Protein AF-A0A6I1W3P0-F1 (afdb_monomer_lite)

Radius of gyration: 15.03 Å; chains: 1; bounding box: 36×30×39 Å

Foldseek 3Di:
DPDDLQFAEEEEAQQQPQQQQQCAAPNDPDDSVPRQGNNNVSCVSSPPNYYYHYAHLAFLDPPVVVLVVVQVVDPPDRRGDGDPDPNVVSNVVSVVSCVVTPYYDYDHDHGRD

Sequence (113 aa):
LPLNKQTRIALVGPLANSKVDMLGSWSGAGVPAQSVTVYEGLQKAMGQQGSVTYARGANISDDPKIAEYLNHINTGGIDVNNDPRPAQTMIDEAVKAAQHADVVVAVVGESRG

pLDDT: mean 94.46, std 6.88, range [60.25, 98.88]

Secondary structure (DSSP, 8-state):
-PPPTT-EEEEESTTTT-TTGGG-TT-TT--GGGSPPHHHHHHHHHTTTSEEEEE--S-S-S-HHHHHHHHHTSTT--S-----S-HHHHHHHHHHHHHT-SEEEE--S----

Structure (mmCIF, N/CA/C/O backbone):
data_AF-A0A6I1W3P0-F1
#
_entry.id   AF-A0A6I1W3P0-F1
#
loop_
_atom_site.group_PDB
_atom_site.id
_atom_site.type_symbol
_atom_site.label_atom_id
_atom_site.label_alt_id
_atom_site.label_comp_id
_atom_site.label_asym_id
_atom_site.label_entity_id
_atom_site.label_seq_id
_atom_site.pdbx_PDB_ins_code
_atom_site.Cartn_x
_atom_site.Cartn_y
_atom_site.Cartn_z
_atom_site.occupancy
_atom_site.B_iso_or_equiv
_atom_site.auth_seq_id
_atom_site.auth_comp_id
_atom_site.auth_asym_id
_atom_site.auth_atom_id
_atom_site.pdbx_PDB_model_num
ATOM 1 N N . LEU A 1 1 ? -14.802 12.479 5.085 1.00 87.69 1 LEU A N 1
ATOM 2 C CA . LEU A 1 1 ? -13.499 13.070 5.471 1.00 87.69 1 LEU A CA 1
ATOM 3 C C . LEU A 1 1 ? -13.756 14.330 6.289 1.00 87.69 1 LEU A C 1
ATOM 5 O O . LEU A 1 1 ? -14.740 14.997 5.975 1.00 87.69 1 LEU A O 1
ATOM 9 N N . PRO A 1 2 ? -12.914 14.653 7.292 1.00 94.38 2 PRO A N 1
ATOM 10 C CA . PRO A 1 2 ? -11.742 13.893 7.775 1.00 94.38 2 PRO A CA 1
ATOM 11 C C . PRO A 1 2 ? -12.123 12.590 8.515 1.00 94.38 2 PRO A C 1
ATOM 13 O O . PRO A 1 2 ? -13.305 12.343 8.739 1.00 94.38 2 PRO A O 1
ATOM 16 N N . LEU A 1 3 ? -11.145 11.725 8.824 1.00 96.25 3 LEU A N 1
ATOM 17 C CA . LEU A 1 3 ? -11.347 10.500 9.620 1.00 96.25 3 LEU A CA 1
ATOM 18 C C . LEU A 1 3 ? -11.188 10.787 11.122 1.00 96.25 3 LEU A C 1
ATOM 20 O O . LEU A 1 3 ? -10.333 11.582 11.513 1.00 96.25 3 LEU A O 1
ATOM 24 N N . ASN A 1 4 ? -11.968 10.102 11.964 1.00 96.19 4 ASN A N 1
ATOM 25 C CA . ASN A 1 4 ? -11.809 10.159 13.421 1.00 96.19 4 ASN A CA 1
ATOM 26 C C . ASN A 1 4 ? -10.594 9.338 13.870 1.00 96.19 4 ASN A C 1
ATOM 28 O O . ASN A 1 4 ? -10.361 8.242 13.357 1.00 96.19 4 ASN A O 1
ATOM 32 N N . LYS A 1 5 ? -9.862 9.814 14.884 1.00 95.06 5 LYS A N 1
ATOM 33 C CA . LYS A 1 5 ? -8.653 9.135 15.383 1.00 95.06 5 LYS A CA 1
ATOM 34 C C . LYS A 1 5 ? -8.914 7.819 16.118 1.00 95.06 5 LYS A C 1
ATOM 36 O O . LYS A 1 5 ? -7.981 7.050 16.286 1.00 95.06 5 LYS A O 1
ATOM 41 N N . GLN A 1 6 ? -10.151 7.545 16.538 1.00 96.88 6 GLN A N 1
ATOM 42 C CA . GLN A 1 6 ? -10.522 6.268 17.161 1.00 96.88 6 GLN A CA 1
ATOM 43 C C . GLN A 1 6 ? -10.966 5.181 16.170 1.00 96.88 6 GLN A C 1
ATOM 45 O O . GLN A 1 6 ? -11.290 4.069 16.575 1.00 96.88 6 GLN A O 1
ATOM 50 N N . THR A 1 7 ? -10.999 5.490 14.874 1.00 97.25 7 THR A N 1
ATOM 51 C CA . THR A 1 7 ? -11.505 4.575 13.841 1.00 97.25 7 THR A CA 1
ATOM 52 C C . THR A 1 7 ? -10.584 3.361 13.669 1.00 97.25 7 THR A C 1
ATOM 54 O O . THR A 1 7 ? -9.358 3.493 13.697 1.00 97.25 7 THR A O 1
ATOM 57 N N . ARG A 1 8 ? -11.155 2.176 13.435 1.00 98.25 8 ARG A N 1
ATOM 58 C CA . ARG A 1 8 ? -10.424 0.999 12.946 1.00 98.25 8 ARG A CA 1
ATOM 59 C C . ARG A 1 8 ? -10.345 1.067 11.427 1.00 98.25 8 ARG A C 1
ATOM 61 O O . ARG A 1 8 ? -11.375 1.094 10.753 1.00 98.25 8 ARG A O 1
ATOM 68 N N . ILE A 1 9 ? -9.135 1.110 10.887 1.00 98.69 9 ILE A N 1
ATOM 69 C CA . ILE A 1 9 ? -8.890 1.285 9.457 1.00 98.69 9 ILE A CA 1
ATOM 70 C C . ILE A 1 9 ? -8.329 -0.011 8.880 1.00 98.69 9 ILE A C 1
ATOM 72 O O . ILE A 1 9 ? -7.295 -0.493 9.340 1.00 98.69 9 ILE A O 1
ATOM 76 N N . ALA A 1 10 ? -8.959 -0.526 7.825 1.00 98.81 10 ALA A N 1
ATOM 77 C CA . ALA A 1 10 ? -8.309 -1.466 6.920 1.00 98.81 10 ALA A CA 1
ATOM 78 C C . ALA A 1 10 ? -7.570 -0.662 5.846 1.00 98.81 10 ALA A C 1
ATOM 80 O O . ALA A 1 10 ? -8.194 0.009 5.022 1.00 98.81 10 ALA A O 1
ATOM 81 N N . LEU A 1 11 ? -6.241 -0.693 5.880 1.00 98.81 11 LEU A N 1
ATOM 82 C CA . LEU A 1 11 ? -5.400 -0.076 4.864 1.00 98.81 11 LEU A CA 1
ATOM 83 C C . LEU A 1 11 ? -5.055 -1.133 3.818 1.00 98.81 11 LEU A C 1
ATOM 85 O O . LEU A 1 11 ? -4.336 -2.085 4.119 1.00 98.81 11 LEU A O 1
ATOM 89 N N . VAL A 1 12 ? -5.587 -0.979 2.610 1.00 98.88 12 VAL A N 1
ATOM 90 C CA . VAL A 1 12 ? -5.514 -2.007 1.566 1.00 98.88 12 VAL A CA 1
ATOM 91 C C . VAL A 1 12 ? -4.802 -1.470 0.338 1.00 98.88 12 VAL A C 1
ATOM 93 O O . VAL A 1 12 ? -5.143 -0.392 -0.134 1.00 98.88 12 VAL A O 1
ATOM 96 N N . GLY A 1 13 ? -3.862 -2.224 -0.223 1.00 98.56 13 GLY A N 1
ATOM 97 C CA . GLY A 1 13 ? -3.320 -1.951 -1.556 1.00 98.56 13 GLY A CA 1
ATOM 98 C C . GLY A 1 13 ? -1.796 -2.061 -1.648 1.00 98.56 13 GLY A C 1
ATOM 99 O O . GLY A 1 13 ? -1.097 -1.876 -0.646 1.00 98.56 13 GLY A O 1
ATOM 100 N N . PRO A 1 14 ? -1.260 -2.327 -2.854 1.00 97.88 14 PRO A N 1
ATOM 101 C CA . PRO A 1 14 ? 0.164 -2.595 -3.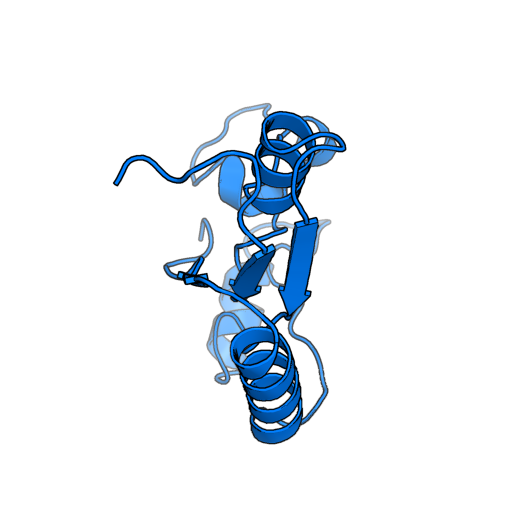065 1.00 97.88 14 PRO A CA 1
ATOM 102 C C . PRO A 1 14 ? 1.069 -1.400 -2.741 1.00 97.88 14 PRO A C 1
ATOM 104 O O . PRO A 1 14 ? 2.236 -1.592 -2.408 1.00 97.88 14 PRO A O 1
ATOM 107 N N . LEU A 1 15 ? 0.537 -0.176 -2.803 1.00 98.00 15 LEU A N 1
ATOM 108 C CA . LEU A 1 15 ? 1.289 1.057 -2.559 1.00 98.00 15 LEU A CA 1
ATOM 109 C C . LEU A 1 15 ? 1.239 1.515 -1.095 1.00 98.00 15 LEU A C 1
ATOM 111 O O . LEU A 1 15 ? 1.981 2.416 -0.708 1.00 98.00 15 LEU A O 1
ATOM 115 N N . ALA A 1 16 ? 0.400 0.894 -0.257 1.00 98.31 16 ALA A N 1
ATOM 116 C CA . ALA A 1 16 ? 0.180 1.327 1.124 1.00 98.31 16 ALA A CA 1
ATOM 117 C C . ALA A 1 16 ? 1.469 1.375 1.954 1.00 98.31 16 ALA A C 1
ATOM 119 O O . ALA A 1 16 ? 1.615 2.244 2.814 1.00 98.31 16 ALA A O 1
ATOM 120 N N . ASN A 1 17 ? 2.407 0.462 1.686 1.00 97.25 17 ASN A N 1
ATOM 121 C CA . ASN A 1 17 ? 3.680 0.380 2.393 1.00 97.25 17 ASN A CA 1
ATOM 122 C C . ASN A 1 17 ? 4.905 0.401 1.460 1.00 97.25 17 ASN A C 1
ATOM 124 O O . ASN A 1 17 ? 5.951 -0.149 1.803 1.00 97.25 17 ASN A O 1
ATOM 128 N N . SER A 1 18 ? 4.791 1.020 0.280 1.00 96.19 18 SER A N 1
ATOM 129 C CA . SER A 1 18 ? 5.926 1.147 -0.639 1.00 96.19 18 SER A CA 1
ATOM 130 C C . SER A 1 18 ? 6.757 2.386 -0.321 1.00 96.19 18 SER A C 1
ATOM 132 O O . SER A 1 18 ? 6.256 3.500 -0.373 1.00 96.19 18 SER A O 1
ATOM 134 N N . LYS A 1 19 ? 8.039 2.204 0.006 1.00 95.56 19 LYS A N 1
ATOM 135 C CA . LYS A 1 19 ? 8.991 3.296 0.287 1.00 95.56 19 LYS A CA 1
ATOM 136 C C . LYS A 1 19 ? 9.498 3.982 -0.979 1.00 95.56 19 LYS A C 1
ATOM 138 O O . LYS A 1 19 ? 9.684 5.199 -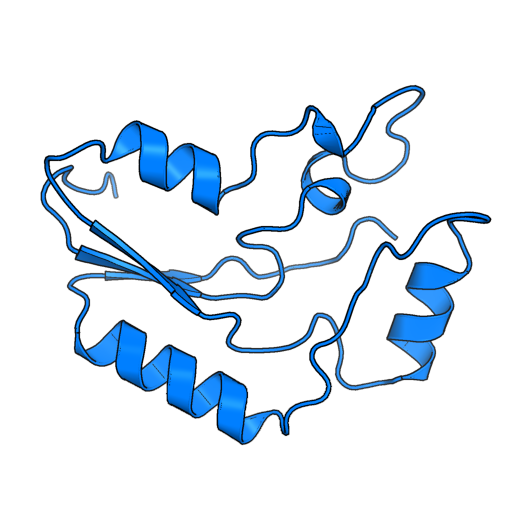0.997 1.00 95.56 19 LYS A O 1
ATOM 143 N N . VAL A 1 20 ? 9.748 3.180 -2.012 1.00 93.69 20 VAL A N 1
ATOM 144 C CA . VAL A 1 20 ? 10.312 3.633 -3.285 1.00 93.69 20 VAL A CA 1
ATOM 145 C C . VAL A 1 20 ? 9.292 4.443 -4.077 1.00 93.69 20 VAL A C 1
ATOM 147 O O . VAL A 1 20 ? 9.638 5.498 -4.600 1.00 93.69 20 VAL A O 1
ATOM 150 N N . ASP A 1 21 ? 8.018 4.042 -4.057 1.00 95.44 21 ASP A N 1
ATOM 151 C CA . ASP A 1 21 ? 6.971 4.749 -4.800 1.00 95.44 21 ASP A CA 1
ATOM 152 C C . ASP A 1 21 ? 6.618 6.112 -4.184 1.00 95.44 21 ASP A C 1
ATOM 154 O O . ASP A 1 21 ? 6.183 7.007 -4.901 1.00 95.44 21 ASP A O 1
ATOM 158 N N . MET A 1 22 ? 6.875 6.334 -2.886 1.00 97.06 22 MET A N 1
ATOM 159 C CA . MET A 1 22 ? 6.672 7.660 -2.270 1.00 97.06 22 MET A CA 1
ATOM 160 C C . MET A 1 22 ? 7.635 8.723 -2.799 1.00 97.06 22 MET A C 1
ATOM 162 O O . MET A 1 22 ? 7.351 9.912 -2.673 1.00 97.06 22 MET A O 1
ATOM 166 N N . LEU A 1 23 ? 8.774 8.317 -3.367 1.00 94.50 23 LEU A N 1
ATOM 167 C CA . LEU A 1 23 ? 9.703 9.254 -3.994 1.00 94.50 23 LEU A CA 1
ATOM 168 C C . LEU A 1 23 ? 9.219 9.722 -5.372 1.00 94.50 23 LEU A C 1
ATOM 170 O O . LEU A 1 23 ? 9.623 10.795 -5.816 1.00 94.50 23 LEU A O 1
ATOM 174 N N . GLY A 1 24 ? 8.387 8.920 -6.042 1.00 93.38 24 GLY A N 1
ATOM 175 C CA . GLY A 1 24 ? 8.011 9.124 -7.436 1.00 93.38 24 GLY A CA 1
ATOM 176 C C . GLY A 1 24 ? 9.175 8.957 -8.423 1.00 93.38 24 GLY A C 1
ATOM 177 O O . GLY A 1 24 ? 10.301 8.583 -8.073 1.00 93.38 24 GLY A O 1
ATOM 178 N N . SER A 1 25 ? 8.875 9.216 -9.696 1.00 91.19 25 SER A N 1
ATOM 179 C CA . SER A 1 25 ? 9.875 9.279 -10.768 1.00 91.19 25 SER A CA 1
ATOM 180 C C . SER A 1 25 ? 10.810 10.485 -10.581 1.00 91.19 25 SER A C 1
ATOM 182 O O . SER A 1 25 ? 10.432 11.470 -9.946 1.00 91.19 25 SER A O 1
ATOM 184 N N . TRP A 1 26 ? 12.012 10.442 -11.168 1.00 91.56 26 TRP A N 1
ATOM 185 C CA . TRP A 1 26 ? 12.962 11.571 -11.168 1.00 91.56 26 TRP A CA 1
ATOM 186 C C . TRP A 1 26 ? 13.337 12.102 -9.772 1.00 91.56 26 TRP A C 1
ATOM 188 O O . TRP A 1 26 ? 13.582 13.292 -9.582 1.00 91.56 26 TRP A O 1
ATOM 198 N N . SER A 1 27 ? 13.458 11.208 -8.790 1.00 91.69 27 SER A N 1
ATOM 199 C CA . SER A 1 27 ? 13.700 11.545 -7.380 1.00 91.69 27 SER A CA 1
ATOM 200 C C . SER A 1 27 ? 15.114 12.053 -7.045 1.00 91.69 27 SER A C 1
ATOM 202 O O . SER A 1 27 ? 15.458 12.191 -5.869 1.00 91.69 27 SER A O 1
ATOM 204 N N . GLY A 1 28 ? 15.966 12.300 -8.046 1.00 92.00 28 GLY A N 1
ATOM 205 C CA . GLY A 1 28 ? 17.355 12.727 -7.858 1.00 92.00 28 GLY A CA 1
ATOM 206 C C . GLY A 1 28 ? 18.134 11.783 -6.934 1.00 92.00 28 GLY A C 1
ATOM 207 O O . GLY A 1 28 ? 18.135 10.573 -7.131 1.00 92.00 28 GLY A O 1
ATOM 208 N N . ALA A 1 29 ? 18.769 12.340 -5.901 1.00 93.44 29 ALA A N 1
ATOM 209 C CA . ALA A 1 29 ? 19.515 11.587 -4.887 1.00 93.44 29 ALA A CA 1
ATOM 210 C C . ALA A 1 29 ? 18.645 11.089 -3.708 1.00 93.44 29 ALA A C 1
ATOM 212 O O . ALA A 1 29 ? 19.169 10.809 -2.630 1.00 93.44 29 ALA A O 1
ATOM 213 N N . GLY A 1 30 ? 17.319 11.028 -3.875 1.00 93.06 30 GLY A N 1
ATOM 214 C CA . GLY A 1 30 ? 16.404 10.536 -2.846 1.00 93.06 30 GLY A CA 1
ATOM 215 C C . GLY A 1 30 ? 16.715 9.096 -2.425 1.00 93.06 30 GLY A C 1
ATOM 216 O O . GLY A 1 30 ? 16.984 8.237 -3.262 1.00 93.06 30 GLY A O 1
ATOM 217 N N . VAL A 1 31 ? 16.653 8.823 -1.119 1.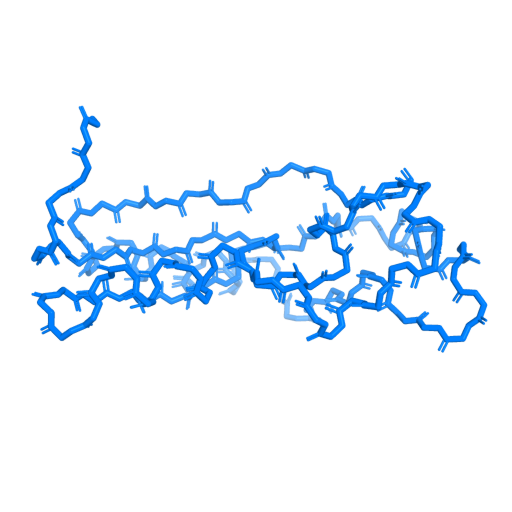00 93.12 31 VAL A N 1
ATOM 218 C CA . VAL A 1 31 ? 16.922 7.497 -0.542 1.00 93.12 31 VAL A CA 1
ATOM 219 C C . VAL A 1 31 ? 15.595 6.867 -0.101 1.00 93.12 31 VAL A C 1
ATOM 221 O O . VAL A 1 31 ? 15.024 7.339 0.883 1.00 93.12 31 VAL A O 1
ATOM 224 N N . PRO A 1 32 ? 15.101 5.788 -0.748 1.00 92.69 32 PRO A N 1
ATOM 225 C CA . PRO A 1 32 ? 13.783 5.211 -0.453 1.00 92.69 32 PRO A CA 1
ATOM 226 C C . PRO A 1 32 ? 13.553 4.903 1.027 1.00 92.69 32 PRO A C 1
ATOM 228 O O . PRO A 1 32 ? 12.488 5.181 1.568 1.00 92.69 32 PRO A O 1
ATOM 231 N N . ALA A 1 33 ? 14.574 4.387 1.716 1.00 94.25 33 ALA A N 1
ATOM 232 C CA . ALA A 1 33 ? 14.488 4.048 3.134 1.00 94.25 33 ALA A CA 1
ATOM 233 C C . ALA A 1 33 ? 14.131 5.246 4.044 1.00 94.25 33 ALA A C 1
ATOM 235 O O . ALA A 1 33 ? 13.647 5.035 5.155 1.00 94.25 33 ALA A O 1
ATOM 236 N N . GLN A 1 34 ? 14.340 6.484 3.581 1.00 97.06 34 GLN A N 1
ATOM 237 C CA . GLN A 1 34 ? 14.027 7.716 4.314 1.00 97.06 34 GLN A CA 1
ATOM 238 C C . GLN A 1 34 ? 12.592 8.221 4.084 1.00 97.06 34 GLN A C 1
ATOM 240 O O . GLN A 1 34 ? 12.139 9.098 4.820 1.00 97.06 34 GLN A O 1
ATOM 245 N N . SER A 1 35 ? 11.862 7.680 3.105 1.00 97.44 35 SER A N 1
ATOM 246 C CA . SER A 1 35 ? 10.455 8.019 2.863 1.00 97.44 35 SER A CA 1
ATOM 247 C C . SER A 1 35 ? 9.561 7.561 4.015 1.00 97.44 35 SER A C 1
ATOM 249 O O . SER A 1 35 ? 9.815 6.525 4.621 1.00 97.44 35 SER A O 1
ATOM 251 N N . VAL A 1 36 ? 8.464 8.274 4.276 1.00 98.50 36 VAL A N 1
ATOM 252 C CA . VAL A 1 36 ? 7.376 7.795 5.146 1.00 98.50 36 VAL A CA 1
ATOM 253 C C . VAL A 1 36 ? 6.275 7.227 4.256 1.00 98.50 36 VAL A C 1
ATOM 255 O O . VAL A 1 36 ? 5.759 7.946 3.404 1.00 98.50 36 VAL A O 1
ATOM 258 N N . THR A 1 37 ? 5.923 5.953 4.426 1.00 98.62 37 THR A N 1
ATOM 259 C CA . THR A 1 37 ? 4.835 5.329 3.652 1.00 98.62 37 THR A CA 1
ATOM 260 C C . THR A 1 37 ? 3.467 5.795 4.147 1.00 98.62 37 THR A C 1
ATOM 262 O O . THR A 1 37 ? 3.335 6.312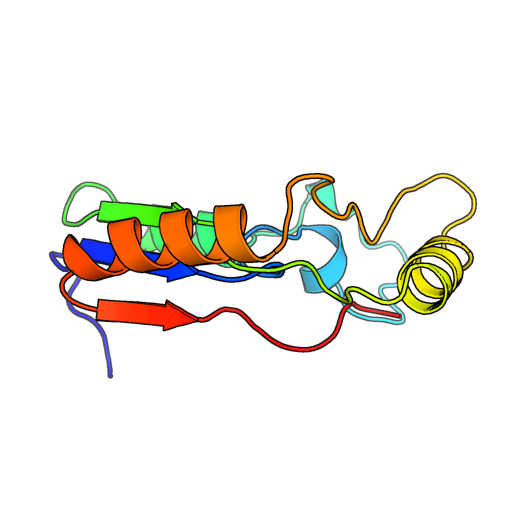 5.261 1.00 98.62 37 THR A O 1
ATOM 265 N N . VAL A 1 38 ? 2.414 5.573 3.352 1.00 98.56 38 VAL A N 1
ATOM 266 C CA . VAL A 1 38 ? 1.034 5.841 3.795 1.00 98.56 38 VAL A CA 1
ATOM 267 C C . VAL A 1 38 ? 0.711 5.051 5.067 1.00 98.56 38 VAL A C 1
ATOM 269 O O . VAL A 1 38 ? 0.131 5.605 5.999 1.00 98.56 38 VAL A O 1
ATOM 272 N N . TYR A 1 39 ? 1.138 3.789 5.145 1.00 98.62 39 TYR A N 1
ATOM 273 C CA . TYR A 1 39 ? 0.978 2.940 6.324 1.00 98.62 39 TYR A CA 1
ATOM 274 C C . TYR A 1 39 ? 1.660 3.519 7.563 1.00 98.62 39 TYR A C 1
ATOM 276 O O . TYR A 1 39 ? 1.009 3.678 8.594 1.00 98.62 39 TYR A O 1
ATOM 284 N N . GLU A 1 40 ? 2.934 3.896 7.463 1.00 98.69 40 GLU A N 1
ATOM 285 C CA . GLU A 1 40 ? 3.683 4.476 8.583 1.00 98.69 40 GLU A CA 1
ATOM 286 C C . GLU A 1 40 ? 3.096 5.816 9.032 1.00 98.69 40 GLU A C 1
ATOM 288 O O . GLU A 1 40 ? 2.929 6.063 10.230 1.00 98.69 40 GLU A O 1
ATOM 293 N N . GLY A 1 41 ? 2.751 6.680 8.073 1.00 98.38 41 GLY A N 1
ATOM 294 C CA . GLY A 1 41 ? 2.130 7.972 8.342 1.00 98.38 41 GLY A CA 1
ATOM 295 C C . GLY A 1 41 ? 0.785 7.816 9.049 1.00 98.38 41 GLY A C 1
ATOM 296 O O . GLY A 1 41 ? 0.526 8.502 10.041 1.00 98.38 41 GLY A O 1
ATOM 297 N N . LEU A 1 42 ? -0.045 6.876 8.590 1.00 97.94 42 LEU A N 1
ATOM 298 C CA . LEU A 1 42 ? -1.356 6.621 9.176 1.00 97.94 42 LEU A CA 1
ATOM 299 C C . LEU A 1 42 ? -1.244 5.980 10.562 1.00 97.94 42 LEU A C 1
ATOM 301 O O . LEU A 1 42 ? -1.905 6.444 11.488 1.00 97.94 42 LEU A O 1
ATOM 305 N N . GLN A 1 43 ? -0.363 4.993 10.750 1.00 97.62 43 GLN A N 1
ATOM 306 C CA . GLN A 1 43 ? -0.088 4.432 12.077 1.00 97.62 43 GLN A CA 1
ATOM 307 C C . GLN A 1 43 ? 0.362 5.511 13.066 1.00 97.62 43 GLN A C 1
ATOM 309 O O . GLN A 1 43 ? -0.169 5.598 14.175 1.00 97.62 43 GLN A O 1
ATOM 314 N N . LYS A 1 44 ? 1.285 6.387 12.651 1.00 97.81 44 LYS A N 1
ATOM 315 C CA . LYS A 1 44 ? 1.757 7.499 13.483 1.00 97.81 44 LYS A CA 1
ATOM 316 C C . LYS A 1 44 ? 0.640 8.494 13.810 1.00 97.81 44 LYS A C 1
ATOM 318 O O . LYS A 1 44 ? 0.565 8.968 14.941 1.00 97.81 44 LYS A O 1
ATOM 323 N N . ALA A 1 45 ? -0.221 8.819 12.845 1.00 96.81 45 ALA A N 1
ATOM 324 C CA . ALA A 1 45 ? -1.315 9.773 13.029 1.00 96.81 45 ALA A CA 1
ATOM 325 C C . ALA A 1 45 ? -2.422 9.254 13.965 1.00 96.81 45 ALA A C 1
ATOM 327 O O . ALA A 1 45 ? -2.987 10.039 14.736 1.00 96.81 45 ALA A O 1
ATOM 328 N N . MET A 1 46 ? -2.712 7.949 13.901 1.00 96.38 46 MET A N 1
ATOM 329 C CA . MET A 1 46 ? -3.709 7.274 14.741 1.00 96.38 46 MET A CA 1
ATOM 330 C C . MET A 1 46 ? -3.195 7.024 16.165 1.00 96.38 46 MET A C 1
ATOM 332 O O . MET A 1 46 ? -3.967 7.085 17.126 1.00 96.38 46 MET A O 1
ATOM 336 N N . GLY A 1 47 ? -1.888 6.789 16.323 1.00 94.75 47 GLY A N 1
ATOM 337 C CA . GLY A 1 47 ? -1.276 6.521 17.622 1.00 94.75 47 GLY A CA 1
ATOM 338 C C . GLY A 1 47 ? -1.953 5.342 18.327 1.00 94.75 47 GLY A C 1
ATOM 339 O O . GLY A 1 47 ? -2.205 4.311 17.717 1.00 94.75 47 GLY A O 1
ATOM 340 N N . GLN A 1 48 ? -2.269 5.506 19.613 1.00 95.44 48 GLN A N 1
ATOM 341 C CA . GLN A 1 48 ? -2.971 4.489 20.413 1.00 95.44 48 GLN A CA 1
ATOM 342 C C . GLN A 1 48 ? -4.502 4.647 20.404 1.00 95.44 48 GLN A C 1
ATOM 344 O O . GLN A 1 48 ? -5.196 3.897 21.084 1.00 95.44 48 GLN A O 1
ATOM 349 N N . GLN A 1 49 ? -5.042 5.652 19.705 1.00 96.25 49 GLN A N 1
ATOM 350 C CA . GLN A 1 49 ? -6.471 5.980 19.777 1.00 96.25 49 GLN A CA 1
ATOM 351 C C . GLN A 1 49 ? -7.321 5.083 18.879 1.00 96.25 49 GLN A C 1
ATOM 353 O O . GLN A 1 49 ? -8.447 4.756 19.246 1.00 96.25 49 GLN A O 1
ATOM 358 N N . GLY A 1 50 ? -6.782 4.682 17.731 1.00 96.56 50 GLY A N 1
ATOM 359 C CA . GLY A 1 50 ? -7.416 3.762 16.794 1.00 96.56 50 GLY A CA 1
ATOM 360 C C . GLY A 1 50 ? -6.423 2.715 16.310 1.00 96.56 50 GLY A C 1
ATOM 361 O O . GLY A 1 50 ? -5.350 2.542 16.885 1.00 96.56 50 GLY A O 1
ATOM 362 N N . SER A 1 51 ? -6.780 1.994 15.252 1.00 97.50 51 SER A N 1
ATOM 363 C CA . SER A 1 51 ? -5.950 0.901 14.737 1.00 97.50 51 SER A CA 1
ATOM 364 C C . SER A 1 51 ? -5.902 0.905 13.218 1.00 97.50 51 SER A C 1
ATOM 366 O O . SER A 1 51 ? -6.850 1.321 12.555 1.00 97.50 51 SER A O 1
ATOM 368 N N . VAL A 1 52 ? -4.776 0.446 12.677 1.00 98.31 52 VAL A N 1
ATOM 369 C CA . VAL A 1 52 ? -4.555 0.292 11.240 1.00 98.31 52 VAL A CA 1
ATOM 370 C C . VAL A 1 52 ? -4.161 -1.156 10.985 1.00 98.31 52 VAL A C 1
ATOM 372 O O . VAL A 1 52 ? -3.084 -1.588 11.395 1.00 98.31 52 VAL A O 1
ATOM 375 N N . THR A 1 53 ? -5.028 -1.901 10.309 1.00 98.44 53 THR A N 1
ATOM 376 C CA . THR A 1 53 ? -4.751 -3.256 9.828 1.00 98.44 53 THR A CA 1
ATOM 377 C C . THR A 1 53 ? -4.382 -3.172 8.357 1.00 98.44 53 THR A C 1
ATOM 379 O O . THR A 1 53 ? -5.191 -2.745 7.538 1.00 98.44 53 THR A O 1
ATOM 382 N N . TYR A 1 54 ? -3.152 -3.555 8.023 1.00 98.56 54 TYR A N 1
ATOM 383 C CA . TYR A 1 54 ? -2.680 -3.578 6.643 1.00 98.56 54 TYR A CA 1
ATOM 384 C C . TYR A 1 54 ? -2.978 -4.926 5.981 1.00 98.56 54 TYR A C 1
ATOM 386 O O . TYR A 1 54 ? -2.735 -5.975 6.575 1.00 98.56 54 TYR A O 1
ATOM 394 N N . ALA A 1 55 ? -3.456 -4.882 4.740 1.00 98.56 55 ALA A N 1
ATOM 395 C CA . ALA A 1 55 ? -3.519 -6.025 3.839 1.00 98.56 55 ALA A CA 1
ATOM 396 C C . ALA A 1 55 ? -3.066 -5.592 2.442 1.00 98.56 55 ALA A C 1
ATOM 398 O O . ALA A 1 55 ? -3.425 -4.514 1.968 1.00 98.56 55 ALA A O 1
ATOM 399 N N . ARG A 1 56 ? -2.294 -6.431 1.749 1.00 98.31 56 ARG A N 1
ATOM 400 C CA . ARG A 1 56 ? -1.780 -6.059 0.425 1.00 98.31 56 ARG A CA 1
ATOM 401 C C . ARG A 1 56 ? -2.904 -5.934 -0.609 1.00 98.31 56 ARG A C 1
ATOM 403 O O . ARG A 1 56 ? -2.913 -4.993 -1.395 1.00 98.31 56 ARG A O 1
ATOM 410 N N . GLY A 1 57 ? -3.861 -6.863 -0.587 1.00 98.50 57 GLY A N 1
ATOM 411 C CA . GLY A 1 57 ? -5.025 -6.897 -1.481 1.00 98.50 57 GLY A CA 1
ATOM 412 C C . GLY A 1 57 ? -4.711 -7.354 -2.905 1.00 98.50 57 GLY A C 1
ATOM 413 O O . GLY A 1 57 ? -5.352 -8.275 -3.396 1.00 98.50 57 GLY A O 1
ATOM 414 N N . ALA A 1 58 ? -3.711 -6.752 -3.549 1.00 98.31 58 ALA A N 1
ATOM 415 C CA . ALA A 1 58 ? -3.288 -7.084 -4.906 1.00 98.31 58 ALA A CA 1
ATOM 416 C C . ALA A 1 58 ? -1.805 -6.754 -5.135 1.00 98.31 58 ALA A C 1
ATOM 418 O O . ALA A 1 58 ? -1.170 -6.050 -4.346 1.00 98.31 58 ALA A O 1
ATOM 419 N N . ASN A 1 59 ? -1.262 -7.241 -6.245 1.00 97.88 59 ASN A N 1
ATOM 420 C CA . ASN A 1 59 ? 0.013 -6.782 -6.788 1.00 97.88 59 ASN A CA 1
ATOM 421 C C . ASN A 1 59 ? -0.145 -5.462 -7.562 1.00 97.88 59 ASN A C 1
ATOM 423 O O . ASN A 1 59 ? -1.265 -5.015 -7.797 1.00 97.88 59 ASN A O 1
ATOM 427 N N . ILE A 1 60 ? 0.973 -4.823 -7.942 1.00 96.19 60 ILE A N 1
ATOM 428 C CA . ILE A 1 60 ? 0.941 -3.631 -8.819 1.00 96.19 60 ILE A CA 1
ATOM 429 C C . ILE A 1 60 ? 0.380 -4.003 -10.194 1.00 96.19 60 ILE A C 1
ATOM 431 O O . ILE A 1 60 ? -0.419 -3.273 -10.771 1.00 96.19 60 ILE A O 1
ATOM 435 N N . SER A 1 61 ? 0.794 -5.161 -10.700 1.00 94.50 61 SER A N 1
ATOM 436 C CA . SER A 1 61 ? 0.266 -5.779 -11.909 1.00 94.50 61 SER A CA 1
ATOM 437 C C . SER A 1 61 ? 0.403 -7.293 -11.795 1.00 94.50 61 SER A C 1
ATOM 439 O O . SER A 1 61 ? 1.393 -7.777 -11.239 1.00 94.50 61 SER A O 1
ATOM 441 N N . ASP A 1 62 ? -0.569 -8.023 -12.339 1.00 92.62 62 ASP A N 1
ATOM 442 C CA . ASP A 1 62 ? -0.509 -9.480 -12.499 1.00 92.62 62 ASP A CA 1
ATOM 443 C C . ASP A 1 62 ? 0.228 -9.893 -13.786 1.00 92.62 62 ASP A C 1
ATOM 445 O O . ASP A 1 62 ? 0.546 -11.068 -13.963 1.00 92.62 62 ASP A O 1
ATOM 449 N N . ASP A 1 63 ? 0.527 -8.943 -14.684 1.00 95.12 63 ASP A N 1
ATOM 450 C CA . ASP A 1 63 ? 1.357 -9.207 -15.860 1.00 95.12 63 ASP A CA 1
ATOM 451 C C . ASP A 1 63 ? 2.843 -9.227 -15.453 1.00 95.12 63 ASP A C 1
ATOM 453 O O . ASP A 1 63 ? 3.405 -8.175 -15.109 1.00 95.12 63 ASP A O 1
ATOM 457 N N . PRO A 1 64 ? 3.520 -10.392 -15.514 1.00 91.62 64 PRO A N 1
ATOM 458 C CA . PRO A 1 64 ? 4.923 -10.498 -15.135 1.00 91.62 64 PRO A CA 1
ATOM 459 C C . PRO A 1 64 ? 5.833 -9.629 -16.008 1.00 91.62 64 PRO A C 1
ATOM 461 O O . PRO A 1 64 ? 6.857 -9.170 -15.514 1.00 91.62 64 PRO A O 1
ATOM 464 N N . LYS A 1 65 ? 5.457 -9.338 -17.262 1.00 94.25 65 LYS A N 1
ATOM 465 C CA . LYS A 1 65 ? 6.251 -8.475 -18.149 1.00 94.25 65 LYS A CA 1
ATOM 466 C C . LYS A 1 65 ? 6.227 -7.022 -17.695 1.00 94.25 65 LYS A C 1
ATOM 468 O O . LYS A 1 65 ? 7.229 -6.329 -17.832 1.00 94.25 65 LYS A O 1
ATOM 473 N N . ILE A 1 66 ? 5.105 -6.561 -17.135 1.00 94.00 66 ILE A N 1
ATOM 474 C CA . ILE A 1 66 ? 5.013 -5.217 -16.552 1.00 94.00 66 ILE A CA 1
ATOM 475 C C . ILE A 1 66 ? 5.884 -5.146 -15.296 1.00 94.00 66 ILE A C 1
ATOM 477 O O . ILE A 1 66 ? 6.667 -4.212 -15.151 1.00 94.00 66 ILE A O 1
ATOM 481 N N . ALA A 1 67 ? 5.804 -6.143 -14.411 1.00 91.50 67 ALA A N 1
ATOM 482 C CA . ALA A 1 67 ? 6.642 -6.181 -13.211 1.00 91.50 67 ALA A CA 1
ATOM 483 C C . ALA A 1 67 ? 8.143 -6.272 -13.546 1.00 91.50 67 ALA A C 1
ATOM 485 O O . ALA A 1 67 ? 8.960 -5.611 -12.907 1.00 91.50 67 ALA A O 1
ATOM 486 N N . GLU A 1 68 ? 8.515 -7.057 -14.559 1.00 91.31 68 GLU A N 1
ATOM 487 C CA . GLU A 1 68 ? 9.889 -7.144 -15.063 1.00 91.31 68 GLU A CA 1
ATOM 488 C C . GLU A 1 68 ? 10.360 -5.801 -15.633 1.00 91.31 68 GLU A C 1
ATOM 490 O O . GLU A 1 68 ? 11.424 -5.315 -15.250 1.00 91.31 68 GLU A O 1
ATOM 495 N N . TYR A 1 69 ? 9.542 -5.159 -16.473 1.00 92.19 69 TYR A N 1
ATOM 496 C CA . TYR A 1 69 ? 9.836 -3.838 -17.026 1.00 92.19 69 TYR A CA 1
ATOM 497 C C . TYR A 1 69 ? 10.073 -2.793 -15.926 1.00 92.19 69 TYR A C 1
ATOM 499 O O . TYR A 1 69 ? 11.081 -2.088 -15.953 1.00 92.19 69 TYR A O 1
ATOM 507 N N . LEU A 1 70 ? 9.189 -2.732 -14.925 1.00 91.88 70 LEU A N 1
ATOM 508 C CA . LEU A 1 70 ? 9.291 -1.773 -13.818 1.00 91.88 70 LEU A CA 1
ATOM 509 C C . LEU A 1 70 ? 10.537 -2.009 -12.950 1.00 91.88 70 LEU A C 1
ATOM 511 O O . LEU A 1 70 ? 11.110 -1.061 -12.421 1.00 91.88 70 LEU A O 1
ATOM 515 N N . ASN A 1 71 ? 11.004 -3.255 -12.841 1.00 91.38 71 ASN A N 1
ATOM 516 C CA . ASN A 1 71 ? 12.233 -3.584 -12.118 1.00 91.38 71 ASN A CA 1
ATOM 517 C C . ASN A 1 71 ? 13.511 -3.388 -12.948 1.00 91.38 71 ASN A C 1
ATOM 519 O O . ASN A 1 71 ? 14.596 -3.296 -12.379 1.00 91.38 71 ASN A O 1
ATOM 523 N N . HIS A 1 72 ? 13.413 -3.288 -14.275 1.00 85.19 72 HIS A N 1
ATOM 524 C CA . HIS A 1 72 ? 14.578 -3.115 -15.145 1.00 85.19 72 HIS A CA 1
ATOM 525 C C . HIS A 1 72 ? 15.240 -1.733 -14.993 1.00 85.19 72 HIS A C 1
ATOM 527 O O . HIS A 1 72 ? 16.439 -1.584 -15.223 1.00 85.19 72 HIS A O 1
ATOM 533 N N . ILE A 1 73 ? 14.475 -0.711 -14.593 1.00 72.12 73 ILE A N 1
ATOM 534 C CA . ILE A 1 73 ? 14.942 0.683 -14.500 1.00 72.12 73 ILE A CA 1
ATOM 535 C C . ILE A 1 73 ? 15.933 0.878 -13.337 1.00 72.12 73 ILE A C 1
ATOM 537 O O . ILE A 1 73 ? 16.804 1.747 -13.399 1.00 72.12 73 ILE A O 1
ATOM 541 N N . ASN A 1 74 ? 15.845 0.057 -12.288 1.00 73.00 74 ASN A N 1
ATOM 542 C CA . ASN A 1 74 ? 16.701 0.155 -11.111 1.00 73.00 74 ASN A CA 1
ATOM 543 C C . ASN A 1 74 ? 17.784 -0.936 -11.116 1.00 73.00 74 ASN A C 1
ATOM 545 O O . ASN A 1 74 ? 17.646 -1.975 -10.470 1.00 73.00 74 ASN A O 1
ATOM 549 N N . THR A 1 75 ? 18.891 -0.698 -11.826 1.00 60.25 75 THR A N 1
ATOM 550 C CA . THR A 1 75 ? 20.067 -1.588 -11.829 1.00 60.25 75 THR A CA 1
ATOM 551 C C . THR A 1 75 ? 20.702 -1.667 -10.435 1.00 60.25 75 THR A C 1
ATOM 553 O O . THR A 1 75 ? 21.625 -0.920 -10.119 1.00 60.25 75 THR A O 1
ATOM 556 N N . GLY A 1 76 ? 20.191 -2.568 -9.592 1.00 65.12 76 GLY A N 1
ATOM 557 C CA . GLY A 1 76 ? 20.661 -2.802 -8.223 1.00 65.12 76 GLY A CA 1
ATO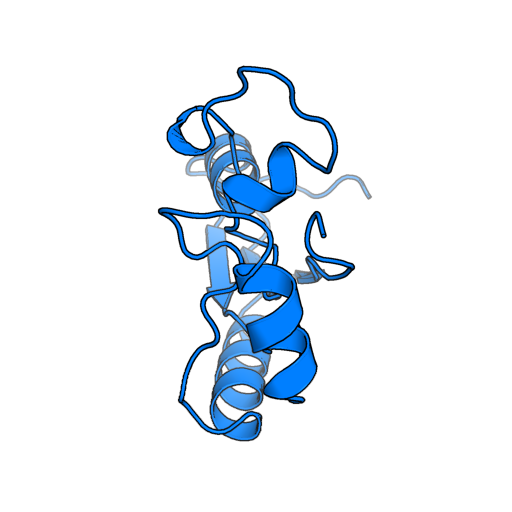M 558 C C . GLY A 1 76 ? 19.560 -2.927 -7.165 1.00 65.12 76 GLY A C 1
ATOM 559 O O . GLY A 1 76 ? 19.881 -3.230 -6.016 1.00 65.12 76 GLY A O 1
ATOM 560 N N . GLY A 1 77 ? 18.285 -2.726 -7.519 1.00 72.75 77 GLY A N 1
ATOM 561 C CA . GLY A 1 77 ? 17.155 -2.827 -6.592 1.00 72.75 77 GLY A CA 1
ATOM 562 C C . GLY A 1 77 ? 15.920 -3.487 -7.207 1.00 72.75 77 GLY A C 1
ATOM 563 O O . GLY A 1 77 ? 15.850 -3.703 -8.411 1.00 72.75 77 GLY A O 1
ATOM 564 N N . ILE A 1 78 ? 14.952 -3.826 -6.355 1.00 81.56 78 ILE A N 1
ATOM 565 C CA . ILE A 1 78 ? 13.628 -4.314 -6.760 1.00 81.56 78 ILE A CA 1
ATOM 566 C C . ILE A 1 78 ? 12.626 -3.232 -6.363 1.00 81.56 78 ILE A C 1
ATOM 568 O O . ILE A 1 78 ? 12.391 -3.024 -5.171 1.00 81.56 78 ILE A O 1
ATOM 572 N N . ASP A 1 79 ? 12.064 -2.544 -7.353 1.00 85.31 79 ASP A N 1
ATOM 573 C CA . ASP A 1 79 ? 11.072 -1.484 -7.150 1.00 85.31 79 ASP A CA 1
ATOM 574 C C . ASP A 1 79 ? 9.676 -2.087 -6.944 1.00 85.31 79 ASP A C 1
ATOM 576 O O . ASP A 1 79 ? 8.956 -1.712 -6.019 1.00 85.31 79 ASP A O 1
ATOM 580 N N . VAL A 1 80 ? 9.327 -3.100 -7.742 1.00 90.62 80 VAL A N 1
ATOM 581 C CA . VAL A 1 80 ? 8.064 -3.837 -7.646 1.00 90.62 80 VAL A CA 1
ATOM 582 C C . VAL A 1 80 ? 8.341 -5.263 -7.190 1.00 90.62 80 VAL A C 1
ATOM 584 O O . VAL A 1 80 ? 8.719 -6.132 -7.974 1.00 90.62 80 VAL A O 1
ATOM 587 N N . ASN A 1 81 ? 8.110 -5.522 -5.905 1.00 88.81 81 ASN A N 1
ATOM 588 C CA . ASN A 1 81 ? 8.174 -6.867 -5.340 1.00 88.81 81 ASN A CA 1
ATOM 589 C C . ASN A 1 81 ? 6.765 -7.458 -5.218 1.00 88.81 81 ASN A C 1
ATOM 591 O O . ASN A 1 81 ? 6.089 -7.242 -4.204 1.00 88.81 81 ASN A O 1
ATOM 595 N N . ASN A 1 82 ? 6.311 -8.152 -6.261 1.00 91.75 82 ASN A N 1
ATOM 596 C CA . ASN A 1 82 ? 5.010 -8.813 -6.280 1.00 91.75 82 ASN A CA 1
ATOM 597 C C . ASN A 1 82 ? 4.967 -9.995 -5.299 1.00 91.75 82 ASN A C 1
ATOM 599 O O . ASN A 1 82 ? 5.882 -10.811 -5.228 1.00 91.75 82 ASN A O 1
ATOM 603 N N . ASP A 1 83 ? 3.874 -10.087 -4.550 1.00 95.81 83 ASP A N 1
ATOM 604 C CA . ASP A 1 83 ? 3.560 -11.237 -3.712 1.00 95.81 83 ASP A CA 1
ATOM 605 C C . ASP A 1 83 ? 3.249 -12.448 -4.616 1.00 95.81 83 ASP A C 1
ATOM 607 O O . ASP A 1 83 ? 2.443 -12.314 -5.543 1.00 95.81 83 ASP A O 1
ATOM 611 N N . PRO A 1 84 ? 3.886 -13.614 -4.393 1.00 95.19 84 PRO A N 1
ATOM 612 C CA . PRO A 1 84 ? 3.705 -14.791 -5.239 1.00 95.19 84 PRO A CA 1
ATOM 613 C C . PRO A 1 84 ? 2.404 -15.553 -4.952 1.00 95.19 84 PRO A C 1
ATOM 615 O O . PRO A 1 84 ? 2.084 -16.502 -5.670 1.00 95.19 84 PRO A O 1
ATOM 618 N N . ARG A 1 85 ? 1.671 -15.207 -3.883 1.00 97.12 85 ARG A N 1
ATOM 619 C CA . ARG A 1 85 ? 0.386 -15.841 -3.568 1.00 97.12 85 ARG A CA 1
ATOM 620 C C . ARG A 1 85 ? -0.627 -15.572 -4.692 1.00 97.12 85 ARG A C 1
ATOM 622 O O . ARG A 1 85 ? -0.587 -14.509 -5.311 1.00 97.12 85 ARG A O 1
ATOM 629 N N . PRO A 1 86 ? -1.587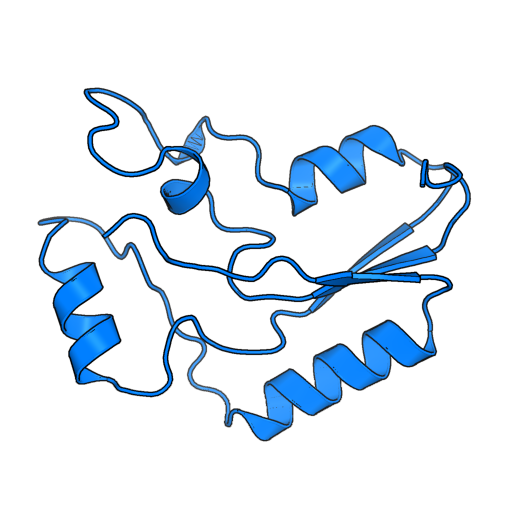 -16.485 -4.933 1.00 97.69 86 PRO A N 1
ATOM 630 C CA . PRO A 1 86 ? -2.679 -16.233 -5.869 1.00 97.69 86 PRO A CA 1
ATOM 631 C C . PRO A 1 86 ? -3.428 -14.938 -5.533 1.00 97.69 86 PRO A C 1
ATOM 633 O O . PRO A 1 86 ? -3.674 -14.657 -4.358 1.00 97.69 86 PRO A O 1
ATOM 636 N N . ALA A 1 87 ? -3.860 -14.196 -6.558 1.00 97.62 87 ALA A N 1
ATOM 637 C CA . ALA A 1 87 ? -4.589 -12.936 -6.383 1.00 97.62 87 ALA A CA 1
ATOM 638 C C . ALA A 1 87 ? -5.781 -13.080 -5.423 1.00 97.62 87 ALA A C 1
ATOM 640 O O . ALA A 1 87 ? -5.942 -12.276 -4.508 1.00 97.62 87 ALA A O 1
ATOM 641 N N . GLN A 1 88 ? -6.548 -14.168 -5.550 1.00 98.38 88 GLN A N 1
ATOM 642 C CA . GLN A 1 88 ? -7.689 -14.429 -4.672 1.00 98.38 88 GLN A CA 1
ATOM 643 C C . GLN A 1 88 ? -7.296 -14.529 -3.189 1.00 98.38 88 GLN A C 1
ATOM 645 O O . GLN A 1 88 ? -8.017 -14.023 -2.341 1.00 98.38 88 GLN A O 1
ATOM 650 N N . THR A 1 89 ? -6.133 -15.099 -2.858 1.00 98.56 89 THR A N 1
ATOM 651 C CA . THR A 1 89 ? -5.660 -15.184 -1.466 1.00 98.56 89 THR A CA 1
ATOM 652 C C . THR A 1 89 ? -5.410 -13.801 -0.866 1.00 98.56 89 THR A C 1
ATOM 654 O O . THR A 1 89 ? -5.753 -13.561 0.291 1.00 98.56 89 THR A O 1
ATOM 657 N N . MET A 1 90 ? -4.835 -12.881 -1.644 1.00 98.56 90 MET A N 1
ATOM 658 C CA . MET A 1 90 ? -4.621 -11.500 -1.202 1.00 98.56 90 MET A CA 1
ATOM 659 C C . MET A 1 90 ? -5.940 -10.726 -1.092 1.00 98.56 90 MET A C 1
ATOM 661 O O . MET A 1 90 ? -6.120 -9.947 -0.154 1.00 98.56 90 MET A O 1
ATOM 665 N N . ILE A 1 91 ? -6.871 -10.967 -2.019 1.00 98.75 91 ILE A N 1
ATOM 666 C CA . ILE A 1 91 ? -8.212 -10.375 -1.998 1.00 98.75 91 ILE A CA 1
ATOM 667 C C . ILE A 1 91 ? -8.970 -10.832 -0.750 1.00 98.75 91 ILE A C 1
ATOM 669 O O . ILE A 1 91 ? -9.490 -9.991 -0.021 1.00 98.75 91 ILE A O 1
ATOM 673 N N . ASP A 1 92 ? -8.989 -12.131 -0.451 1.00 98.81 92 ASP A N 1
ATOM 674 C CA . ASP A 1 92 ? -9.688 -12.685 0.714 1.00 98.81 92 ASP A CA 1
ATOM 675 C C . ASP A 1 92 ? -9.118 -12.136 2.033 1.00 98.81 92 ASP A C 1
ATOM 677 O O . ASP A 1 92 ? -9.867 -11.789 2.949 1.00 98.81 92 ASP A O 1
ATOM 681 N N . GLU A 1 93 ? -7.791 -11.994 2.121 1.00 98.75 93 GLU A N 1
ATOM 682 C CA . GLU A 1 93 ? -7.101 -11.355 3.249 1.00 98.75 93 GLU A CA 1
ATOM 683 C C . GLU A 1 93 ? -7.547 -9.895 3.434 1.00 98.75 93 GLU A C 1
ATOM 685 O O . GLU A 1 93 ? -7.887 -9.483 4.549 1.00 98.75 93 GLU A O 1
ATOM 690 N N . ALA A 1 94 ? -7.610 -9.120 2.348 1.00 98.81 94 ALA A N 1
ATOM 691 C CA . ALA A 1 94 ? -8.062 -7.732 2.382 1.00 98.81 94 ALA A CA 1
ATOM 692 C C . ALA A 1 94 ? -9.555 -7.595 2.710 1.00 98.81 94 ALA A C 1
ATOM 694 O O . ALA A 1 94 ? -9.928 -6.724 3.496 1.00 98.81 94 ALA A O 1
ATOM 695 N N . VAL A 1 95 ? -10.408 -8.471 2.168 1.00 98.81 95 VAL A N 1
ATOM 696 C CA . VAL A 1 95 ? -11.844 -8.513 2.484 1.00 98.81 95 VAL A CA 1
ATOM 697 C C . VAL A 1 95 ? -12.049 -8.829 3.962 1.00 98.81 95 VAL A C 1
ATOM 699 O O . VAL A 1 95 ? -12.830 -8.150 4.628 1.00 98.81 95 VAL A O 1
ATOM 702 N N . LYS A 1 96 ? -11.310 -9.797 4.512 1.00 98.75 96 LYS A N 1
ATOM 703 C CA . LYS A 1 96 ? -11.363 -10.120 5.941 1.00 98.75 96 LYS A CA 1
ATOM 704 C C . LYS A 1 96 ? -10.937 -8.932 6.806 1.00 98.75 96 LYS A C 1
ATOM 706 O O . LYS A 1 96 ? -11.603 -8.631 7.792 1.00 98.75 96 LYS A O 1
ATOM 711 N N . ALA A 1 97 ? -9.863 -8.229 6.440 1.00 98.62 97 ALA A N 1
ATOM 712 C CA . ALA A 1 97 ? -9.454 -7.013 7.144 1.00 98.62 97 ALA A CA 1
ATOM 713 C C . ALA A 1 97 ? -10.546 -5.929 7.084 1.00 98.62 97 ALA A C 1
ATOM 715 O O . ALA A 1 97 ? -10.880 -5.335 8.109 1.00 98.62 97 ALA A O 1
ATOM 716 N N . ALA A 1 98 ? -11.151 -5.720 5.911 1.00 98.69 98 ALA A N 1
ATOM 717 C CA . ALA A 1 98 ? -12.223 -4.750 5.707 1.00 98.69 98 ALA A CA 1
ATOM 718 C C . ALA A 1 98 ? -13.483 -5.066 6.530 1.00 98.69 98 ALA A C 1
ATOM 720 O O . ALA A 1 98 ? -14.069 -4.156 7.109 1.00 98.69 98 ALA A O 1
ATOM 721 N N . GLN A 1 99 ? -13.870 -6.340 6.654 1.00 98.69 99 GLN A N 1
ATOM 722 C CA . GLN A 1 99 ? -15.015 -6.774 7.471 1.00 98.69 99 GLN A CA 1
ATOM 723 C C . GLN A 1 99 ? -14.856 -6.456 8.967 1.00 98.69 99 GLN A C 1
ATOM 725 O O . GLN A 1 99 ? -15.849 -6.349 9.687 1.00 98.69 99 GLN A O 1
ATOM 730 N N . HIS A 1 100 ? -13.620 -6.311 9.446 1.00 97.81 100 HIS A N 1
ATOM 731 C CA . HIS A 1 100 ? -13.312 -5.978 10.837 1.00 97.81 100 HIS A CA 1
ATOM 732 C C . HIS A 1 100 ? -12.961 -4.497 11.053 1.00 97.81 100 HIS A C 1
ATOM 734 O O . HIS A 1 100 ? -12.651 -4.110 12.183 1.00 97.81 100 HIS A O 1
ATOM 740 N N . ALA A 1 101 ? -13.022 -3.673 10.006 1.00 98.56 101 ALA A N 1
ATOM 741 C CA . ALA A 1 101 ? -12.739 -2.246 10.058 1.00 98.56 101 ALA A CA 1
ATOM 742 C C . ALA A 1 101 ? -14.025 -1.411 10.011 1.00 98.56 101 ALA A C 1
ATOM 744 O O . ALA A 1 101 ? -15.074 -1.869 9.567 1.00 98.56 101 ALA A O 1
ATOM 745 N N . ASP A 1 102 ? -13.934 -0.162 10.460 1.00 98.44 102 ASP A N 1
ATOM 746 C CA . ASP A 1 102 ? -15.031 0.804 10.337 1.00 98.44 102 ASP A CA 1
ATOM 747 C C . ASP A 1 102 ? -14.969 1.522 8.980 1.00 98.44 102 ASP A C 1
ATOM 749 O O . ASP A 1 102 ? -15.991 1.916 8.422 1.00 98.44 102 ASP A O 1
ATOM 753 N N . VAL A 1 103 ? -13.755 1.691 8.441 1.00 98.56 103 VAL A N 1
ATOM 754 C CA . VAL A 1 103 ? -13.495 2.274 7.120 1.00 98.56 103 VAL A CA 1
ATOM 755 C C . VAL A 1 103 ? -12.359 1.538 6.413 1.00 98.56 103 VAL A C 1
ATOM 757 O O . VAL A 1 103 ? -11.419 1.051 7.045 1.00 98.56 103 VAL A O 1
ATOM 760 N N . VAL A 1 104 ? -12.414 1.525 5.082 1.00 98.81 104 VAL A N 1
ATOM 761 C CA . VAL A 1 104 ? -11.316 1.069 4.224 1.00 98.81 104 VAL A CA 1
ATOM 762 C C . VAL A 1 104 ? -10.629 2.283 3.614 1.00 98.81 104 VAL A C 1
ATOM 764 O O . VAL A 1 104 ? -11.288 3.171 3.074 1.00 98.81 104 VAL A O 1
ATOM 767 N N . VAL A 1 105 ? -9.301 2.306 3.669 1.00 98.75 105 VAL A N 1
ATOM 768 C CA . VAL A 1 105 ? -8.470 3.227 2.892 1.00 98.75 105 VAL A CA 1
ATOM 769 C C . VAL A 1 105 ? -7.729 2.394 1.853 1.00 98.75 105 VAL A C 1
ATOM 771 O O . VAL A 1 105 ? -6.836 1.622 2.196 1.00 98.75 105 VAL A O 1
ATOM 774 N N . ALA A 1 106 ? -8.125 2.529 0.589 1.00 98.75 106 ALA A N 1
ATOM 775 C CA . ALA A 1 106 ? -7.470 1.856 -0.526 1.00 98.75 106 ALA A CA 1
ATOM 776 C C . ALA A 1 106 ? -6.321 2.726 -1.065 1.00 98.75 106 ALA A C 1
ATOM 778 O O . ALA A 1 106 ? -6.557 3.841 -1.527 1.00 98.75 106 ALA A O 1
ATOM 779 N N . VAL A 1 107 ? -5.088 2.223 -1.005 1.00 98.75 107 VAL A N 1
ATOM 780 C CA . VAL A 1 107 ? -3.880 2.873 -1.532 1.00 98.75 107 VAL A CA 1
ATOM 781 C C . VAL A 1 107 ? -3.475 2.167 -2.821 1.00 98.75 107 VAL A C 1
ATOM 783 O O . VAL A 1 107 ? -2.735 1.181 -2.826 1.00 98.75 107 VAL A O 1
ATOM 786 N N . VAL A 1 108 ? -4.034 2.666 -3.915 1.00 98.44 108 VAL A N 1
ATOM 787 C CA . VAL A 1 108 ? -3.929 2.110 -5.267 1.00 98.44 108 VAL A CA 1
ATOM 788 C C . VAL A 1 108 ? -3.443 3.187 -6.231 1.00 98.44 108 VAL A C 1
ATOM 790 O O . VAL A 1 108 ? -3.524 4.375 -5.922 1.00 98.44 108 VAL A O 1
ATOM 793 N N . GLY A 1 109 ? -2.939 2.776 -7.390 1.00 97.31 109 GLY A N 1
ATOM 794 C CA . GLY A 1 109 ? -2.381 3.683 -8.386 1.00 97.31 109 GLY A CA 1
ATOM 795 C C . GLY A 1 109 ? -1.240 3.025 -9.146 1.00 97.31 109 GLY A C 1
ATOM 796 O O . GLY A 1 109 ? -1.236 1.810 -9.339 1.00 97.31 109 GLY A O 1
ATOM 797 N N . GLU A 1 110 ? -0.272 3.841 -9.541 1.00 95.88 110 GLU A N 1
ATOM 798 C CA . GLU A 1 110 ? 0.877 3.437 -10.347 1.00 95.88 110 GLU A CA 1
ATOM 799 C C . GLU A 1 110 ? 2.139 3.334 -9.480 1.00 95.88 110 GLU A C 1
ATOM 801 O O . GLU A 1 110 ? 2.298 4.062 -8.496 1.00 95.88 110 GLU A O 1
ATOM 806 N N . SER A 1 111 ? 3.039 2.419 -9.846 1.00 94.69 111 SER A N 1
ATOM 807 C CA . SER A 1 111 ? 4.415 2.443 -9.339 1.00 94.69 111 SER A CA 1
ATOM 808 C C . SER A 1 111 ? 5.200 3.544 -10.056 1.00 94.69 111 SER A C 1
ATOM 810 O O . SER A 1 111 ? 4.826 3.950 -11.153 1.00 94.69 111 SER A O 1
ATOM 812 N N . ARG A 1 112 ? 6.291 4.025 -9.456 1.00 89.12 112 ARG A N 1
ATOM 813 C CA . ARG A 1 112 ? 7.082 5.187 -9.908 1.00 89.12 112 ARG A CA 1
ATOM 814 C C . ARG A 1 112 ? 7.769 5.091 -11.292 1.00 89.12 112 ARG A C 1
ATOM 816 O O . ARG A 1 112 ? 8.621 5.939 -11.566 1.00 89.12 112 ARG A O 1
ATOM 823 N N . GLY A 1 113 ? 7.495 4.039 -12.067 1.00 73.62 113 GLY A N 1
ATOM 824 C CA . GLY A 1 113 ? 8.161 3.700 -13.333 1.00 73.62 113 GLY A CA 1
ATOM 825 C C . GLY A 1 113 ? 8.011 4.737 -14.436 1.00 73.62 113 GLY A C 1
ATOM 826 O O . GLY A 1 113 ? 7.031 5.511 -14.410 1.00 73.62 113 GLY A O 1
#